Protein AF-A0A1I0R3Q7-F1 (afdb_monomer)

Sequence (128 aa):
MRPLRNIVFKTFLSTLICSIVVSLIWLEAVELTPKARKSDFYGLAHIMIIFCSFIMSLCTLTIFINRLDTVRNNAVLSGLSFFFLPLSVWIAIGLTSFDIQEIRLWAVVFISFLLPLTYYFITYRKRL

pLDDT: mean 73.16, std 5.6, range [57.81, 84.31]

Solvent-accessible surface area (backbone atoms only — not comparable to full-atom values): 7012 Å² total; per-residue (Å²): 112,72,72,57,53,54,50,53,53,48,46,36,51,51,48,52,51,52,45,53,55,50,50,51,56,46,52,56,58,39,75,72,34,81,68,52,80,74,35,72,66,51,60,50,50,50,53,54,41,52,49,26,55,50,49,31,39,48,40,54,48,48,48,60,75,69,58,39,56,72,40,67,73,33,69,64,53,33,49,47,60,50,38,49,63,46,49,51,51,38,52,52,46,49,68,75,68,45,56,80,82,45,40,56,55,50,48,54,51,50,48,68,49,47,50,56,55,49,52,45,52,54,58,47,65,77,72,111

Organism: NCBI:txid29529

Structure (mmCIF, N/CA/C/O backbone):
data_AF-A0A1I0R3Q7-F1
#
_entry.id   AF-A0A1I0R3Q7-F1
#
loop_
_atom_site.group_PDB
_atom_site.id
_atom_site.type_symbol
_atom_site.label_atom_id
_atom_site.label_alt_id
_atom_site.label_comp_id
_atom_site.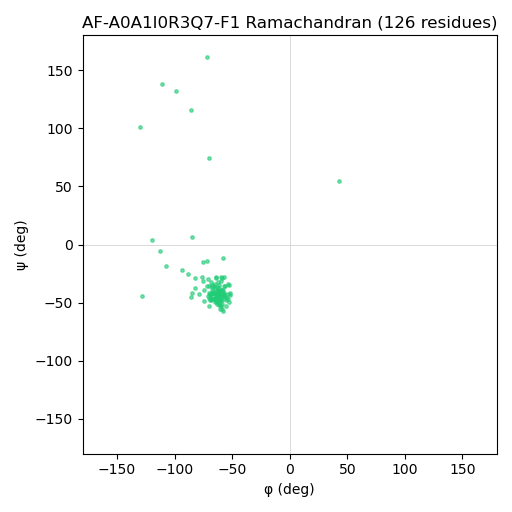label_asym_id
_atom_site.label_entity_id
_atom_site.label_seq_id
_atom_site.pdbx_PDB_ins_code
_atom_site.Cartn_x
_atom_site.Cartn_y
_atom_site.Cartn_z
_atom_site.occupancy
_atom_site.B_iso_or_equiv
_atom_site.auth_seq_id
_atom_site.auth_comp_id
_atom_site.auth_asym_id
_atom_site.auth_atom_id
_atom_site.pdbx_PDB_model_num
ATOM 1 N N . MET A 1 1 ? 19.324 4.794 -15.992 1.00 57.81 1 MET A N 1
ATOM 2 C CA . MET A 1 1 ? 19.101 4.028 -14.734 1.00 57.81 1 MET A CA 1
ATOM 3 C C . MET A 1 1 ? 19.074 4.884 -13.457 1.00 57.81 1 MET A C 1
ATOM 5 O O . MET A 1 1 ? 18.152 4.707 -12.671 1.00 57.81 1 MET A O 1
ATOM 9 N N . ARG A 1 2 ? 20.004 5.834 -13.236 1.00 59.62 2 ARG A N 1
ATOM 10 C CA . ARG A 1 2 ? 19.994 6.740 -12.056 1.00 59.62 2 ARG A CA 1
ATOM 11 C C . ARG A 1 2 ? 18.669 7.498 -11.789 1.00 59.62 2 ARG A C 1
ATOM 13 O O . ARG A 1 2 ? 18.270 7.530 -10.627 1.00 59.62 2 ARG A O 1
ATOM 20 N N . PRO A 1 3 ? 17.947 8.050 -12.791 1.00 66.12 3 PRO A N 1
ATOM 21 C CA . PRO A 1 3 ? 16.709 8.786 -12.514 1.00 66.12 3 PRO A CA 1
ATOM 22 C C . PRO A 1 3 ? 15.581 7.888 -11.996 1.00 66.12 3 PRO A C 1
ATOM 24 O O . PRO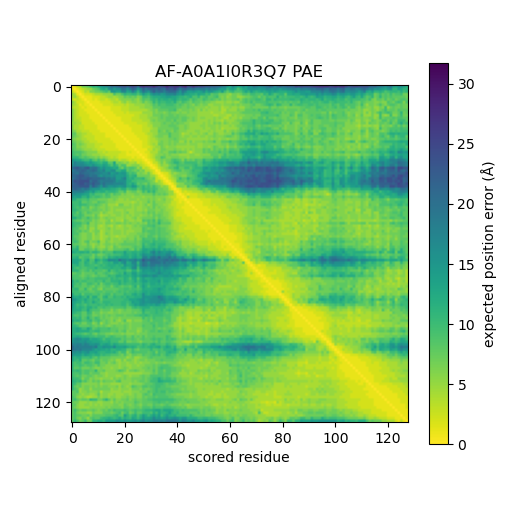 A 1 3 ? 14.831 8.315 -11.129 1.00 66.12 3 PRO A O 1
ATOM 27 N N . LEU A 1 4 ? 15.482 6.637 -12.462 1.00 66.00 4 LEU A N 1
ATOM 28 C CA . LEU A 1 4 ? 14.464 5.702 -11.977 1.00 66.00 4 LEU A CA 1
ATOM 29 C C . LEU A 1 4 ? 14.722 5.282 -10.528 1.00 66.00 4 LEU A C 1
ATOM 31 O O . LEU A 1 4 ? 13.797 5.286 -9.728 1.00 66.00 4 LEU A O 1
ATOM 35 N N . ARG A 1 5 ? 15.982 4.994 -10.176 1.00 69.75 5 ARG A N 1
ATOM 36 C CA . ARG A 1 5 ? 16.369 4.626 -8.806 1.00 69.75 5 ARG A CA 1
ATOM 37 C C . ARG A 1 5 ? 15.981 5.705 -7.794 1.00 69.75 5 ARG A C 1
ATOM 39 O O . ARG A 1 5 ? 15.452 5.389 -6.736 1.00 69.75 5 ARG A O 1
ATOM 46 N N . ASN A 1 6 ? 16.201 6.973 -8.143 1.00 76.56 6 ASN A N 1
ATOM 47 C CA . ASN A 1 6 ? 15.817 8.096 -7.289 1.00 76.56 6 ASN A CA 1
ATOM 48 C C . ASN A 1 6 ? 14.297 8.209 -7.136 1.00 76.56 6 ASN A C 1
ATOM 50 O O . ASN A 1 6 ? 13.830 8.566 -6.062 1.00 76.56 6 ASN A O 1
ATOM 54 N N . ILE A 1 7 ? 13.528 7.905 -8.183 1.00 72.25 7 ILE A N 1
ATOM 55 C CA . ILE A 1 7 ? 12.065 7.900 -8.103 1.00 72.25 7 ILE A CA 1
ATOM 56 C C . ILE A 1 7 ? 11.592 6.74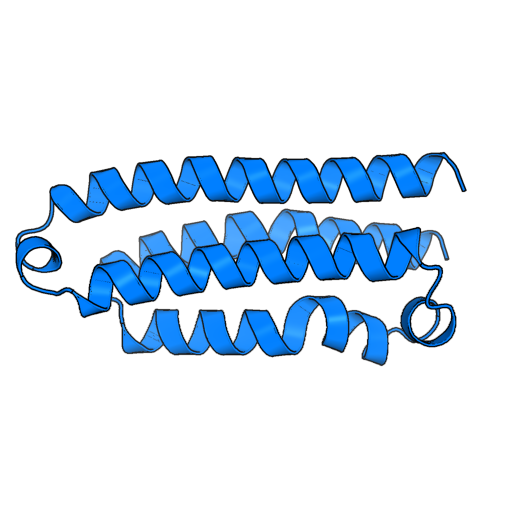5 -7.208 1.00 72.25 7 ILE A C 1
ATOM 58 O O . ILE A 1 7 ? 10.805 6.997 -6.308 1.00 72.25 7 ILE A O 1
ATOM 62 N N . VAL A 1 8 ? 12.123 5.527 -7.380 1.00 70.88 8 VAL A N 1
ATOM 63 C CA . VAL A 1 8 ? 11.777 4.355 -6.546 1.00 70.88 8 VAL A CA 1
ATOM 64 C C . VAL A 1 8 ? 12.013 4.655 -5.068 1.00 70.88 8 VAL A C 1
ATOM 66 O O . VAL A 1 8 ? 11.144 4.423 -4.233 1.00 70.88 8 VAL A O 1
ATOM 69 N N . PHE A 1 9 ? 13.180 5.217 -4.748 1.00 76.25 9 PHE A N 1
ATOM 70 C CA . PHE A 1 9 ? 13.555 5.530 -3.373 1.00 76.25 9 PHE A CA 1
ATOM 71 C C . PHE A 1 9 ? 12.686 6.643 -2.776 1.00 76.25 9 PHE A C 1
ATOM 73 O O . PHE A 1 9 ? 12.269 6.553 -1.626 1.00 76.25 9 PHE A O 1
ATOM 80 N N . LYS A 1 10 ? 12.351 7.668 -3.573 1.00 78.50 10 LYS A N 1
ATOM 81 C CA . LYS A 1 10 ? 11.407 8.718 -3.168 1.00 78.50 10 LYS A CA 1
ATOM 82 C C . LYS A 1 10 ? 10.013 8.154 -2.915 1.00 78.50 10 LYS A C 1
ATOM 84 O O . LYS A 1 10 ? 9.416 8.508 -1.909 1.00 78.50 10 LYS A O 1
ATOM 89 N N . THR A 1 11 ? 9.519 7.267 -3.778 1.00 71.19 11 THR A N 1
ATOM 90 C CA . THR A 1 11 ? 8.217 6.612 -3.600 1.00 71.19 11 THR A CA 1
ATOM 91 C C . THR A 1 11 ? 8.204 5.762 -2.335 1.00 71.19 11 THR A C 1
ATOM 93 O O . THR A 1 11 ? 7.292 5.913 -1.525 1.00 71.19 11 THR A O 1
ATOM 96 N N . PHE A 1 12 ? 9.241 4.952 -2.108 1.00 77.38 12 PHE A N 1
ATOM 97 C CA . PHE A 1 12 ? 9.406 4.178 -0.876 1.00 77.38 12 PHE A CA 1
ATOM 98 C C . PHE A 1 12 ? 9.369 5.076 0.368 1.00 77.38 12 PHE A C 1
ATOM 100 O O . PHE A 1 12 ? 8.546 4.859 1.253 1.00 77.38 12 PHE A O 1
ATOM 107 N N . LEU A 1 13 ? 10.189 6.132 0.405 1.00 78.38 13 LEU A N 1
ATOM 108 C CA . LEU A 1 13 ? 10.228 7.067 1.533 1.00 78.38 13 LEU A CA 1
ATOM 109 C C . LEU A 1 13 ? 8.902 7.803 1.732 1.00 78.38 13 LEU A C 1
ATOM 111 O O . LEU A 1 13 ? 8.449 7.929 2.862 1.00 78.38 13 LEU A O 1
ATOM 115 N N . SER A 1 14 ? 8.263 8.266 0.655 1.00 75.06 14 SER A N 1
ATOM 116 C CA . SER A 1 14 ? 6.966 8.943 0.749 1.00 75.06 14 SER A CA 1
ATOM 117 C C . SER A 1 14 ? 5.891 8.014 1.303 1.00 75.06 14 SER A C 1
ATOM 119 O O . SER A 1 14 ? 5.133 8.419 2.174 1.00 75.06 14 SER A O 1
ATOM 121 N N . THR A 1 15 ? 5.883 6.750 0.873 1.00 73.12 15 THR A N 1
ATOM 122 C CA . THR A 1 15 ? 4.920 5.755 1.353 1.00 73.12 15 THR A CA 1
ATOM 123 C C . THR A 1 15 ? 5.191 5.436 2.821 1.00 73.12 15 THR A C 1
ATOM 125 O O . THR A 1 15 ? 4.262 5.426 3.615 1.00 73.12 15 THR A O 1
ATOM 128 N N . LEU A 1 16 ? 6.458 5.294 3.224 1.00 76.81 16 LEU A N 1
ATOM 129 C CA . LEU A 1 16 ? 6.841 5.093 4.623 1.00 76.81 16 LEU A CA 1
ATOM 130 C C . LEU A 1 16 ? 6.414 6.269 5.522 1.00 76.81 16 LEU A C 1
ATOM 132 O O . LEU A 1 16 ? 5.806 6.055 6.567 1.00 76.81 16 LEU A O 1
ATOM 136 N N . ILE A 1 17 ? 6.705 7.510 5.116 1.00 77.56 17 ILE A N 1
ATOM 137 C CA . ILE A 1 17 ? 6.353 8.714 5.885 1.00 77.56 17 ILE A CA 1
ATOM 138 C C . ILE A 1 17 ? 4.833 8.853 5.980 1.00 77.56 17 ILE A C 1
ATOM 140 O O . ILE A 1 17 ? 4.317 9.062 7.076 1.00 77.56 17 ILE A O 1
ATOM 144 N N . CYS A 1 18 ? 4.109 8.674 4.869 1.00 73.62 18 CYS A N 1
ATOM 145 C CA . CYS A 1 18 ? 2.648 8.641 4.880 1.00 73.62 18 CYS A CA 1
ATOM 146 C C . CYS A 1 18 ? 2.128 7.544 5.814 1.00 73.62 18 CYS A C 1
ATOM 148 O O . CYS A 1 18 ? 1.186 7.806 6.554 1.00 73.62 18 CYS A O 1
ATOM 150 N N . SER A 1 19 ? 2.771 6.366 5.863 1.00 70.62 19 SER A N 1
ATOM 151 C CA . SER A 1 19 ? 2.391 5.325 6.822 1.00 70.62 19 SER A CA 1
ATOM 152 C C . SER A 1 19 ? 2.522 5.782 8.239 1.00 70.62 19 SER A C 1
ATOM 154 O O . SER A 1 19 ? 1.563 5.666 8.989 1.00 70.62 19 SER A O 1
ATOM 156 N N . ILE A 1 20 ? 3.674 6.316 8.601 1.00 73.62 20 ILE A N 1
ATOM 157 C CA . ILE A 1 20 ? 3.937 6.714 9.975 1.00 73.62 20 ILE A CA 1
ATOM 158 C C . ILE A 1 20 ? 2.969 7.823 10.393 1.00 73.62 20 ILE A C 1
ATOM 160 O O . ILE A 1 20 ? 2.278 7.672 11.394 1.00 73.62 20 ILE A O 1
ATOM 164 N N . VAL A 1 21 ? 2.859 8.894 9.603 1.00 77.31 21 VAL A N 1
ATOM 165 C CA . VAL A 1 21 ? 2.000 10.044 9.928 1.00 77.31 21 VAL A CA 1
ATOM 166 C C . VAL A 1 21 ? 0.546 9.617 10.077 1.00 77.31 21 VAL A C 1
ATOM 168 O O . VAL A 1 21 ? -0.101 9.957 11.062 1.00 77.31 21 VAL A O 1
ATOM 171 N N . VAL A 1 22 ? 0.036 8.836 9.129 1.00 70.25 22 VAL A N 1
ATOM 172 C CA . VAL A 1 22 ? -1.360 8.411 9.163 1.00 70.25 22 VAL A CA 1
ATOM 173 C C . VAL A 1 22 ? -1.618 7.413 10.293 1.00 70.25 22 VAL A C 1
ATOM 175 O O . VAL A 1 22 ? -2.659 7.496 10.932 1.00 70.25 22 VAL A O 1
ATOM 178 N N . SER A 1 23 ? -0.662 6.533 10.601 1.00 71.44 23 SER A N 1
ATOM 179 C CA . SER A 1 23 ? -0.766 5.619 11.747 1.00 71.44 23 SER A CA 1
ATOM 180 C C . SER A 1 23 ? -0.834 6.370 13.070 1.00 71.44 23 SER A C 1
ATOM 182 O O . SER A 1 23 ? -1.588 5.979 13.952 1.00 71.44 23 SER A O 1
ATOM 184 N N . LEU A 1 24 ? -0.061 7.452 13.208 1.00 73.94 24 LEU A N 1
ATOM 185 C CA . LEU A 1 24 ? -0.064 8.296 14.402 1.00 73.94 24 LEU A CA 1
ATOM 186 C C . LEU A 1 24 ? -1.395 9.041 14.554 1.00 73.94 24 LEU A C 1
ATOM 188 O O . LEU A 1 24 ? -1.996 8.982 15.621 1.00 73.94 24 LEU A O 1
ATOM 192 N N . ILE A 1 25 ? -1.891 9.659 13.475 1.00 72.81 25 ILE A N 1
ATOM 193 C CA . ILE A 1 25 ? -3.204 10.328 13.462 1.00 72.81 25 ILE A CA 1
ATOM 194 C C . ILE A 1 25 ? -4.319 9.331 13.793 1.00 72.81 25 ILE A C 1
ATOM 196 O O . ILE A 1 25 ? -5.267 9.657 14.504 1.00 72.81 25 ILE A O 1
ATOM 200 N N . TRP A 1 26 ? -4.217 8.105 13.278 1.00 71.12 26 TRP A N 1
ATOM 201 C CA . TRP A 1 26 ? -5.209 7.072 13.530 1.00 71.12 26 TRP A CA 1
ATOM 202 C C . TRP A 1 26 ? -5.147 6.573 14.979 1.00 71.12 26 TRP A C 1
ATOM 204 O O . TRP A 1 26 ? -6.185 6.493 15.625 1.00 71.12 26 TRP A O 1
ATOM 214 N N . LEU A 1 27 ? -3.959 6.320 15.533 1.00 71.06 27 LEU A N 1
ATOM 215 C CA . LEU A 1 27 ? -3.780 5.997 16.956 1.00 71.06 27 LEU A CA 1
ATOM 216 C C . LEU A 1 27 ? -4.422 7.052 17.864 1.00 71.06 27 LEU A C 1
ATOM 218 O O . LEU A 1 27 ? -5.192 6.700 18.756 1.00 71.06 27 LEU A O 1
ATOM 222 N N . GLU A 1 28 ? -4.175 8.330 17.581 1.00 69.94 28 GLU A N 1
ATOM 223 C CA . GLU A 1 28 ? -4.768 9.444 18.321 1.00 69.94 28 GLU A CA 1
ATOM 224 C C . GLU A 1 28 ? -6.301 9.455 18.190 1.00 69.94 28 GLU A C 1
ATOM 226 O O . GLU A 1 28 ? -7.015 9.510 19.190 1.00 69.94 28 GLU A O 1
ATOM 231 N N . ALA A 1 29 ? -6.838 9.301 16.974 1.00 67.06 29 ALA A N 1
ATOM 232 C CA . ALA A 1 29 ? -8.283 9.227 16.739 1.00 67.06 29 ALA A CA 1
ATOM 233 C C . ALA A 1 29 ? -8.954 8.017 17.424 1.00 67.06 29 ALA A C 1
ATOM 235 O O . ALA A 1 29 ? -10.110 8.094 17.841 1.00 67.06 29 ALA A O 1
ATOM 236 N N . VAL A 1 30 ? -8.238 6.900 17.551 1.00 63.31 30 VAL A N 1
ATOM 237 C CA . VAL A 1 30 ? -8.726 5.633 18.114 1.00 63.31 30 VAL A CA 1
ATOM 238 C C . VAL A 1 30 ? -8.755 5.679 19.632 1.00 63.31 30 VAL A C 1
ATOM 240 O O . VAL A 1 30 ? -9.773 5.303 20.212 1.00 63.31 30 VAL A O 1
ATOM 243 N N . GLU A 1 31 ? -7.725 6.221 20.288 1.00 60.62 31 GLU A N 1
ATOM 244 C CA . GLU A 1 31 ? -7.732 6.441 21.745 1.00 60.62 31 GLU A CA 1
ATOM 245 C C . GLU A 1 31 ? -8.905 7.319 22.214 1.00 60.62 31 GLU A C 1
ATOM 247 O O . GLU A 1 31 ? -9.408 7.168 23.340 1.00 60.62 31 GLU A O 1
ATOM 252 N N . LEU A 1 32 ? -9.381 8.200 21.330 1.00 59.72 32 LEU A N 1
ATOM 253 C CA . LEU A 1 32 ? -10.522 9.078 21.567 1.00 59.72 32 LEU A CA 1
ATOM 254 C C . LEU A 1 32 ? -11.880 8.355 21.485 1.00 59.72 32 LEU A C 1
ATOM 256 O O . LEU A 1 32 ? -12.876 8.896 21.969 1.00 59.72 32 LEU A O 1
ATOM 260 N N . THR A 1 33 ? -11.959 7.133 20.938 1.00 66.25 33 THR A N 1
ATOM 261 C CA . THR A 1 33 ? -13.236 6.409 20.788 1.00 66.25 33 THR A CA 1
ATOM 262 C C . THR A 1 33 ? -13.491 5.370 21.900 1.00 66.2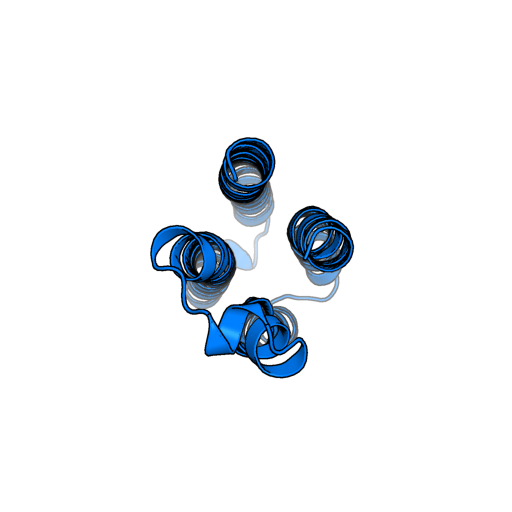5 33 THR A C 1
ATOM 264 O O . THR A 1 33 ? -12.645 4.521 22.192 1.00 66.25 33 THR A O 1
ATOM 267 N N . PRO A 1 34 ? -14.694 5.346 22.517 1.00 62.69 34 PRO A N 1
ATOM 268 C CA . PRO A 1 34 ? -15.022 4.404 23.597 1.00 62.69 34 PRO A CA 1
ATOM 269 C C . PRO A 1 34 ? -15.017 2.921 23.190 1.00 62.69 34 PRO A C 1
ATOM 271 O O . PRO A 1 34 ? -14.795 2.056 24.037 1.00 62.69 34 PRO A O 1
ATOM 274 N N . LYS A 1 35 ? -15.290 2.620 21.911 1.00 63.50 35 LYS A N 1
ATOM 275 C CA . LYS A 1 35 ? -15.317 1.252 21.363 1.00 63.50 35 LYS A CA 1
ATOM 276 C C . LYS A 1 35 ? -13.911 0.670 21.190 1.00 63.50 35 LYS A C 1
ATOM 278 O O . LYS A 1 35 ? -13.700 -0.498 21.506 1.00 63.50 35 LYS A O 1
ATOM 283 N N . ALA A 1 36 ? -12.949 1.485 20.759 1.00 59.34 36 ALA A N 1
ATOM 284 C CA . ALA A 1 36 ? -11.569 1.059 20.561 1.00 59.34 36 ALA A CA 1
ATOM 285 C C . ALA A 1 36 ? -10.866 0.653 21.863 1.00 59.34 36 ALA A C 1
ATOM 287 O O . ALA A 1 36 ? -10.113 -0.316 21.869 1.00 59.34 36 ALA A O 1
ATOM 288 N N . ARG A 1 37 ? -11.187 1.306 22.993 1.00 59.28 37 ARG A N 1
ATOM 289 C CA . ARG A 1 37 ? -10.654 0.944 24.325 1.00 59.28 37 ARG A CA 1
ATOM 290 C C . ARG A 1 37 ? -10.954 -0.492 24.766 1.00 59.28 37 ARG A C 1
ATOM 292 O O . ARG A 1 37 ? -10.421 -0.924 25.782 1.00 59.28 37 ARG A O 1
ATOM 299 N N . LYS A 1 38 ? -11.843 -1.208 24.071 1.00 60.75 38 LYS A N 1
ATOM 300 C CA . LYS A 1 38 ? -12.302 -2.549 24.457 1.00 60.75 38 LYS A CA 1
ATOM 301 C C . LYS A 1 38 ? -12.011 -3.636 23.419 1.00 60.75 38 LYS A C 1
ATOM 303 O O . LYS A 1 38 ? -12.458 -4.760 23.622 1.00 60.75 38 LYS A O 1
ATOM 308 N N . SER A 1 39 ? -11.319 -3.331 22.318 1.00 64.38 39 SER A N 1
ATOM 309 C CA . SER A 1 39 ? -11.162 -4.274 21.203 1.00 64.38 39 SER A CA 1
ATOM 310 C C . SER A 1 39 ? -9.706 -4.424 20.759 1.00 64.38 39 SER A C 1
ATOM 312 O O . SER A 1 39 ? -9.199 -3.621 19.978 1.00 64.38 39 SER A O 1
ATOM 314 N N . ASP A 1 40 ? -9.060 -5.515 21.181 1.00 66.25 40 ASP A N 1
ATOM 315 C CA . ASP A 1 40 ? -7.719 -5.915 20.713 1.00 66.25 40 ASP A CA 1
ATOM 316 C C . ASP A 1 40 ? -7.681 -6.157 19.192 1.00 66.25 40 ASP A C 1
ATOM 318 O O . ASP A 1 40 ? -6.667 -5.939 18.525 1.00 66.25 40 ASP A O 1
ATOM 322 N N . PHE A 1 41 ? -8.820 -6.555 18.614 1.00 69.25 41 PHE A N 1
ATOM 323 C CA . PHE A 1 41 ? -8.976 -6.790 17.179 1.00 69.25 41 PHE A CA 1
ATOM 324 C C . PHE A 1 41 ? -8.779 -5.509 16.356 1.00 69.25 41 PHE A C 1
ATOM 326 O O . PHE A 1 41 ? -8.300 -5.555 15.223 1.00 69.25 41 PHE A O 1
ATOM 333 N N . TYR A 1 42 ? -9.091 -4.356 16.948 1.00 68.81 42 TYR A N 1
ATOM 334 C CA . TYR A 1 42 ? -8.932 -3.055 16.314 1.00 68.81 42 TYR A CA 1
ATOM 335 C C . TYR A 1 42 ? -7.457 -2.678 16.133 1.00 68.81 42 TYR A C 1
ATOM 337 O O . TYR A 1 42 ? -7.024 -2.296 15.043 1.00 68.81 42 TYR A O 1
ATOM 345 N N . GLY A 1 43 ? -6.664 -2.844 17.196 1.00 70.56 43 GLY A N 1
ATOM 346 C CA . GLY A 1 43 ? -5.220 -2.619 17.153 1.00 70.56 43 GLY A CA 1
ATOM 347 C C . GLY A 1 43 ? -4.531 -3.561 16.164 1.00 70.56 43 GLY A C 1
ATOM 348 O O . GLY A 1 43 ? -3.670 -3.132 15.394 1.00 70.56 43 GLY A O 1
ATOM 349 N N . LEU A 1 44 ? -4.966 -4.824 16.114 1.00 73.69 44 LEU A N 1
ATOM 350 C CA . LEU A 1 44 ? -4.450 -5.803 15.159 1.00 73.69 44 LEU A CA 1
ATOM 351 C C . LEU A 1 44 ? -4.761 -5.415 13.705 1.00 73.69 44 LEU A C 1
ATOM 353 O O . LEU A 1 44 ? -3.860 -5.436 12.866 1.00 73.69 44 LEU A O 1
ATOM 357 N N . ALA A 1 45 ? -6.002 -5.016 13.408 1.00 72.00 45 ALA A N 1
ATOM 358 C CA . ALA A 1 45 ? -6.403 -4.569 12.074 1.00 72.00 45 ALA A CA 1
ATOM 359 C C . ALA A 1 45 ? -5.551 -3.384 11.590 1.00 72.00 45 ALA A C 1
ATOM 361 O O . ALA A 1 45 ? -5.092 -3.366 10.446 1.00 72.00 45 ALA A O 1
ATOM 362 N N . HIS A 1 46 ? -5.265 -2.435 12.484 1.00 73.81 46 HIS A N 1
ATOM 363 C CA . HIS A 1 46 ? -4.388 -1.304 12.201 1.00 73.81 46 HIS A CA 1
ATOM 364 C C . HIS A 1 46 ? -2.945 -1.738 11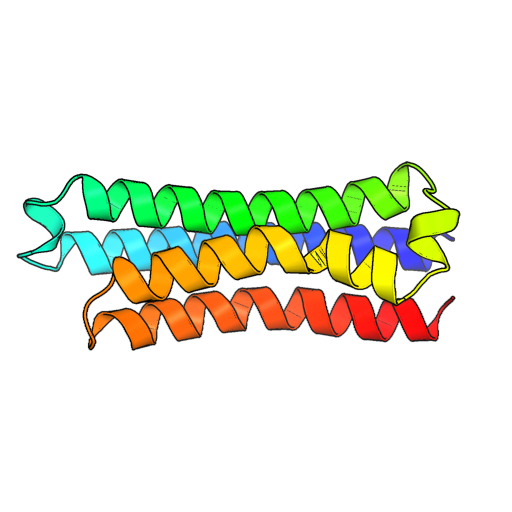.889 1.00 73.81 46 HIS A C 1
ATOM 366 O O . HIS A 1 46 ? -2.392 -1.349 10.858 1.00 73.81 46 HIS A O 1
ATOM 372 N N . ILE A 1 47 ? -2.348 -2.602 12.720 1.00 75.06 47 ILE A N 1
ATOM 373 C CA . ILE A 1 47 ? -0.995 -3.136 12.485 1.00 75.06 47 ILE A CA 1
ATOM 374 C C . ILE A 1 47 ? -0.923 -3.855 11.133 1.00 75.06 47 ILE A C 1
ATOM 376 O O . ILE A 1 47 ? 0.017 -3.639 10.366 1.00 75.06 47 ILE A O 1
ATOM 380 N N . MET A 1 48 ? -1.927 -4.673 10.807 1.00 75.12 48 MET A N 1
ATOM 381 C CA . MET A 1 48 ? -1.977 -5.401 9.537 1.00 75.12 48 MET A CA 1
ATOM 382 C C . MET A 1 48 ? -2.049 -4.462 8.329 1.00 75.12 48 MET A C 1
ATOM 384 O O . MET A 1 48 ? -1.414 -4.726 7.308 1.00 75.12 48 MET A O 1
ATOM 388 N N . ILE A 1 49 ? -2.766 -3.347 8.443 1.00 73.94 49 ILE A N 1
ATOM 389 C CA . ILE A 1 49 ? -2.873 -2.331 7.391 1.00 73.94 49 ILE A CA 1
ATOM 390 C C . ILE A 1 49 ? -1.531 -1.641 7.130 1.00 73.94 49 ILE A C 1
ATOM 392 O O . ILE A 1 49 ? -1.092 -1.542 5.981 1.00 73.94 49 ILE A O 1
ATOM 396 N N . ILE A 1 50 ? -0.838 -1.225 8.190 1.00 75.06 50 ILE A N 1
ATOM 397 C CA . ILE A 1 50 ? 0.502 -0.633 8.080 1.00 75.06 50 ILE A CA 1
ATOM 398 C C . ILE A 1 50 ? 1.472 -1.639 7.465 1.00 75.06 50 ILE A C 1
ATOM 400 O O . ILE A 1 50 ? 2.251 -1.302 6.572 1.00 75.06 50 ILE A O 1
ATOM 404 N N . PHE A 1 51 ? 1.396 -2.892 7.908 1.00 77.50 51 PHE A N 1
ATOM 405 C CA . PHE A 1 51 ? 2.226 -3.968 7.391 1.00 77.50 51 PHE A CA 1
ATOM 406 C C . PHE A 1 51 ? 1.983 -4.210 5.893 1.00 77.50 51 PHE A C 1
ATOM 408 O O . PHE A 1 51 ? 2.943 -4.355 5.137 1.00 77.50 51 PHE A O 1
ATOM 415 N N . CYS A 1 52 ? 0.731 -4.147 5.424 1.00 75.25 52 CYS A N 1
ATOM 416 C CA . CYS A 1 52 ? 0.403 -4.233 3.997 1.00 75.25 52 CYS A CA 1
ATOM 417 C C . CYS A 1 52 ? 1.023 -3.082 3.190 1.00 75.25 52 CYS A C 1
ATOM 419 O O . CYS A 1 52 ? 1.610 -3.320 2.132 1.00 75.25 52 CYS A O 1
ATOM 421 N N . SER A 1 53 ? 0.960 -1.847 3.698 1.00 72.44 53 SER A N 1
ATOM 422 C CA . SER A 1 53 ? 1.631 -0.689 3.085 1.00 72.44 53 SER A CA 1
ATOM 423 C C . SER A 1 53 ? 3.144 -0.879 2.977 1.00 72.44 53 SER A C 1
ATOM 425 O O . SER A 1 53 ? 3.763 -0.617 1.937 1.00 72.44 53 SER A O 1
ATOM 427 N N . PHE A 1 54 ? 3.748 -1.375 4.056 1.00 76.25 54 PHE A N 1
ATOM 428 C CA . PHE A 1 54 ? 5.176 -1.630 4.115 1.00 76.25 54 PHE A CA 1
ATOM 429 C C . PHE A 1 54 ? 5.597 -2.725 3.130 1.00 76.25 54 PHE A C 1
ATOM 431 O O . PHE A 1 54 ? 6.567 -2.542 2.394 1.00 76.25 54 PHE A O 1
ATOM 438 N N . ILE A 1 55 ? 4.827 -3.814 3.030 1.00 78.75 55 ILE A N 1
ATOM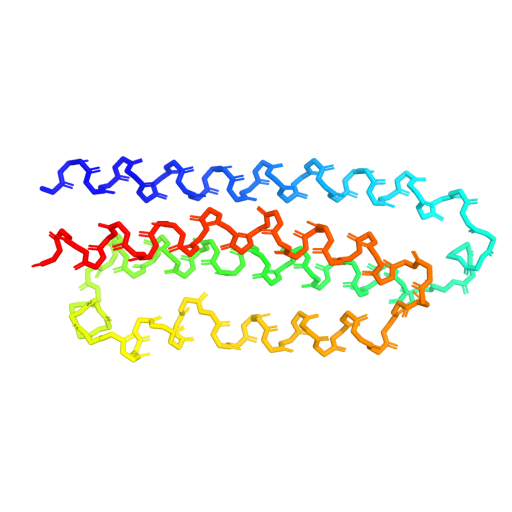 439 C CA . ILE A 1 55 ? 5.054 -4.873 2.040 1.00 78.75 55 ILE A CA 1
ATOM 440 C C . ILE A 1 55 ? 4.971 -4.315 0.617 1.00 78.75 55 ILE A C 1
ATOM 442 O O . ILE A 1 55 ? 5.887 -4.558 -0.162 1.00 78.75 55 ILE A O 1
ATOM 446 N N . MET A 1 56 ? 3.948 -3.523 0.267 1.00 74.00 56 MET A N 1
ATOM 447 C CA . MET A 1 56 ? 3.858 -2.920 -1.078 1.00 74.00 56 MET A CA 1
ATOM 448 C C . MET A 1 56 ? 5.070 -2.038 -1.397 1.00 74.00 56 MET A C 1
ATOM 450 O O . MET A 1 56 ? 5.613 -2.069 -2.508 1.00 74.00 56 MET A O 1
ATOM 454 N N . SER A 1 57 ? 5.544 -1.288 -0.402 1.00 72.06 57 SER A N 1
ATOM 455 C CA . SER A 1 57 ? 6.737 -0.446 -0.517 1.00 72.06 57 SER A CA 1
ATOM 456 C C . SER A 1 57 ? 8.013 -1.278 -0.709 1.00 72.06 57 SER A C 1
ATOM 458 O O . SER A 1 57 ? 8.851 -0.946 -1.550 1.00 72.06 57 SER A O 1
ATOM 460 N N . LEU A 1 58 ? 8.157 -2.392 0.012 1.00 77.44 58 LEU A N 1
ATOM 461 C CA . LEU A 1 58 ? 9.281 -3.318 -0.144 1.00 77.44 58 LEU A CA 1
ATOM 462 C C . LEU A 1 58 ? 9.241 -4.068 -1.475 1.00 77.44 58 LEU A C 1
ATOM 464 O O . LEU A 1 58 ? 10.271 -4.180 -2.131 1.00 77.44 58 LEU A O 1
ATOM 468 N N . CYS A 1 59 ? 8.078 -4.543 -1.918 1.00 74.31 59 CYS A N 1
ATOM 469 C CA . CYS A 1 59 ? 7.917 -5.173 -3.228 1.00 74.31 59 CYS A CA 1
ATOM 470 C C . CYS A 1 59 ? 8.340 -4.211 -4.347 1.00 74.31 59 CYS A C 1
ATOM 472 O O . CYS A 1 59 ? 9.104 -4.596 -5.235 1.00 74.31 59 CYS A O 1
ATOM 474 N N . THR A 1 60 ? 7.948 -2.936 -4.242 1.00 71.44 60 THR A N 1
ATOM 475 C CA . THR A 1 60 ? 8.383 -1.858 -5.146 1.00 71.44 60 THR A CA 1
ATOM 476 C C . THR A 1 60 ? 9.905 -1.734 -5.207 1.00 71.44 60 THR A C 1
ATOM 478 O O . THR A 1 60 ? 10.488 -1.624 -6.290 1.00 71.44 60 THR A O 1
ATOM 481 N N . LEU A 1 61 ? 10.558 -1.773 -4.044 1.00 73.12 61 LEU A N 1
ATOM 482 C CA . LEU A 1 61 ? 12.006 -1.672 -3.928 1.00 73.12 61 LEU A CA 1
ATOM 483 C C . LEU A 1 61 ? 12.710 -2.915 -4.500 1.00 73.12 61 LEU A C 1
ATOM 485 O O . LEU A 1 61 ? 13.632 -2.784 -5.305 1.00 73.12 61 LEU A O 1
ATOM 489 N N . THR A 1 62 ? 12.246 -4.110 -4.137 1.00 74.06 62 THR A N 1
ATOM 490 C CA . THR A 1 62 ? 12.824 -5.409 -4.510 1.00 74.06 62 THR A CA 1
ATOM 491 C C . THR A 1 62 ? 12.768 -5.659 -6.011 1.00 74.06 62 THR A C 1
ATOM 493 O O . THR A 1 62 ? 13.785 -6.022 -6.601 1.00 74.06 62 THR A O 1
ATOM 496 N N . ILE A 1 63 ? 11.624 -5.413 -6.660 1.00 70.75 63 ILE A N 1
ATOM 497 C CA . ILE A 1 63 ? 11.479 -5.574 -8.119 1.00 70.75 63 ILE A CA 1
ATOM 498 C C . ILE A 1 63 ? 12.518 -4.725 -8.860 1.00 70.75 63 ILE A C 1
ATOM 500 O O . ILE A 1 63 ? 13.062 -5.143 -9.886 1.00 70.75 63 ILE A O 1
ATOM 504 N N . PHE A 1 64 ? 12.823 -3.541 -8.323 1.00 66.88 6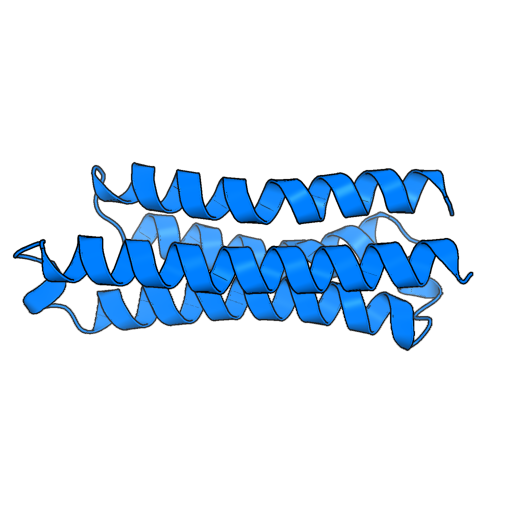4 PHE A N 1
ATOM 505 C CA . PHE A 1 64 ? 13.727 -2.601 -8.962 1.00 66.88 64 PHE A CA 1
ATOM 506 C C . PHE A 1 64 ? 15.207 -2.851 -8.644 1.00 66.88 64 PHE A C 1
ATOM 508 O O . PHE A 1 64 ? 16.035 -2.829 -9.558 1.00 66.88 64 PHE A O 1
ATOM 515 N N . ILE A 1 65 ? 15.554 -3.095 -7.377 1.00 69.69 65 ILE A N 1
ATOM 516 C CA . ILE A 1 65 ? 16.942 -3.341 -6.959 1.00 69.69 65 ILE A CA 1
ATOM 517 C C . ILE A 1 65 ? 17.443 -4.674 -7.517 1.00 69.69 65 ILE A C 1
ATOM 519 O O . ILE A 1 65 ? 18.535 -4.717 -8.081 1.00 69.69 65 ILE A O 1
ATOM 523 N N . ASN A 1 66 ? 16.628 -5.728 -7.447 1.00 69.81 66 ASN A N 1
ATOM 524 C CA . ASN A 1 66 ? 17.041 -7.071 -7.858 1.00 69.81 66 ASN A CA 1
ATOM 525 C C . ASN A 1 66 ? 16.870 -7.334 -9.359 1.00 69.81 66 ASN A C 1
ATOM 527 O O . ASN A 1 66 ? 17.078 -8.461 -9.792 1.00 69.81 66 ASN A O 1
ATOM 531 N N . ARG A 1 67 ? 16.499 -6.312 -10.154 1.00 65.75 67 ARG A N 1
ATOM 532 C CA . ARG A 1 67 ? 16.272 -6.414 -11.608 1.00 65.75 67 ARG A CA 1
ATOM 533 C C . ARG A 1 67 ? 15.490 -7.676 -11.984 1.00 65.75 67 ARG A C 1
ATOM 535 O O . ARG A 1 67 ? 15.935 -8.463 -12.813 1.00 65.75 67 ARG A O 1
ATOM 542 N N . LEU A 1 68 ? 14.320 -7.871 -11.378 1.00 73.94 68 LEU A N 1
ATOM 543 C CA . LEU A 1 68 ? 13.429 -8.974 -11.748 1.00 73.94 68 LEU A CA 1
ATOM 544 C C . LEU A 1 68 ? 12.834 -8.700 -13.137 1.00 73.94 68 LEU A C 1
ATOM 546 O O . LEU A 1 68 ? 11.679 -8.303 -13.244 1.00 73.94 68 LEU A O 1
ATOM 550 N N . ASP A 1 69 ? 13.629 -8.855 -14.197 1.00 72.19 69 ASP A N 1
ATOM 551 C CA . ASP A 1 69 ? 13.331 -8.372 -15.551 1.00 72.19 69 ASP A CA 1
ATOM 552 C C . ASP A 1 69 ? 12.004 -8.931 -16.094 1.00 72.19 69 ASP A C 1
ATOM 554 O O . ASP A 1 69 ? 11.234 -8.202 -16.721 1.00 72.19 69 ASP A O 1
ATOM 558 N N . THR A 1 70 ? 11.667 -10.179 -15.765 1.00 76.06 70 THR A N 1
ATOM 559 C CA . THR A 1 70 ? 10.382 -10.805 -16.116 1.00 76.06 70 THR A CA 1
ATOM 560 C C . THR A 1 70 ? 9.188 -10.084 -15.483 1.00 76.06 70 THR A C 1
ATOM 562 O O . THR A 1 70 ? 8.210 -9.778 -16.165 1.00 76.06 70 THR A O 1
ATOM 565 N N . VAL A 1 71 ? 9.272 -9.760 -14.188 1.00 72.62 71 VAL A N 1
ATOM 566 C CA . VAL A 1 71 ? 8.222 -9.023 -13.458 1.00 72.62 71 VAL A CA 1
ATOM 567 C C . VAL A 1 71 ? 8.199 -7.561 -13.901 1.00 72.62 71 VAL A C 1
ATOM 569 O O . VAL A 1 71 ? 7.140 -6.958 -14.032 1.00 72.62 71 VAL A O 1
ATOM 572 N N . ARG A 1 72 ? 9.379 -7.006 -14.180 1.00 70.50 72 ARG A N 1
ATOM 573 C CA . ARG A 1 72 ? 9.602 -5.629 -14.608 1.00 70.50 72 ARG A CA 1
ATOM 574 C C . ARG A 1 72 ? 8.914 -5.315 -15.934 1.00 70.50 72 ARG A C 1
ATOM 576 O O . ARG A 1 72 ? 8.219 -4.307 -16.063 1.00 70.50 72 ARG A O 1
ATOM 583 N N . ASN A 1 73 ? 9.123 -6.180 -16.921 1.00 76.38 73 ASN A N 1
ATOM 584 C CA . ASN A 1 73 ? 8.680 -5.941 -18.289 1.00 76.38 73 ASN A CA 1
ATOM 585 C C . ASN A 1 73 ? 7.195 -6.305 -18.467 1.00 76.38 73 ASN A C 1
ATOM 587 O O . ASN A 1 73 ? 6.486 -5.652 -19.237 1.00 76.38 73 ASN A O 1
ATOM 591 N N . ASN A 1 74 ? 6.678 -7.262 -17.690 1.00 82.06 74 ASN A N 1
ATOM 592 C CA . ASN A 1 74 ? 5.277 -7.666 -17.740 1.00 82.06 74 ASN A CA 1
ATOM 593 C C . ASN A 1 74 ? 4.388 -6.778 -16.840 1.00 82.06 74 ASN A C 1
ATOM 595 O O . ASN A 1 74 ? 4.508 -6.764 -15.614 1.00 82.06 74 ASN A O 1
ATOM 599 N N . ALA A 1 75 ? 3.460 -6.038 -17.454 1.00 76.62 75 ALA A N 1
ATOM 600 C CA . ALA A 1 75 ? 2.549 -5.127 -16.752 1.00 76.62 75 ALA A CA 1
ATOM 601 C C . ALA A 1 75 ? 1.631 -5.839 -15.741 1.00 76.62 75 ALA A C 1
ATOM 603 O O . ALA A 1 75 ? 1.329 -5.286 -14.687 1.00 76.62 75 ALA A O 1
ATOM 604 N N . VAL A 1 76 ? 1.213 -7.069 -16.048 1.00 79.44 76 VAL A N 1
ATOM 605 C CA . VAL A 1 76 ? 0.324 -7.861 -15.191 1.00 79.44 76 VAL A CA 1
ATOM 606 C C . VAL A 1 76 ? 1.095 -8.385 -13.987 1.00 79.44 76 VAL A C 1
ATOM 608 O O . VAL A 1 76 ? 0.661 -8.192 -12.859 1.00 79.44 76 VAL A O 1
ATOM 611 N N . LEU A 1 77 ? 2.274 -8.978 -14.201 1.00 76.69 77 LEU A N 1
ATOM 612 C CA . LEU A 1 77 ? 3.098 -9.493 -13.101 1.00 76.69 77 LEU A CA 1
ATOM 613 C C . LEU A 1 77 ? 3.579 -8.378 -12.179 1.00 76.69 77 LEU A C 1
ATOM 615 O O . LEU A 1 77 ? 3.562 -8.553 -10.962 1.00 76.69 77 LEU A O 1
ATOM 619 N N . SER A 1 78 ? 3.964 -7.226 -12.734 1.00 73.00 78 SER A N 1
ATOM 620 C CA . SER A 1 78 ? 4.247 -6.045 -11.921 1.00 73.00 78 SER A CA 1
ATOM 621 C C . SER A 1 78 ? 2.995 -5.628 -11.149 1.00 73.00 78 SER A C 1
ATOM 623 O O . SER A 1 78 ? 3.044 -5.634 -9.927 1.00 73.00 78 SER A O 1
ATOM 625 N N . GLY A 1 79 ? 1.855 -5.373 -11.793 1.00 72.44 79 GLY A N 1
ATOM 626 C CA . GLY A 1 79 ? 0.619 -4.995 -11.092 1.00 72.44 79 GLY A CA 1
ATOM 627 C C . GLY A 1 79 ? 0.223 -5.959 -9.961 1.00 72.44 79 GLY A C 1
ATOM 628 O O . GLY A 1 79 ? -0.087 -5.522 -8.852 1.00 72.44 79 GLY A O 1
ATOM 629 N N . LEU A 1 80 ? 0.324 -7.268 -10.198 1.00 75.75 80 LEU A N 1
ATOM 630 C CA . LEU A 1 80 ? 0.050 -8.298 -9.195 1.00 75.75 80 LEU A CA 1
ATOM 631 C C . LEU A 1 80 ? 1.027 -8.246 -8.016 1.00 75.75 80 LEU A C 1
ATOM 633 O O . LEU A 1 80 ? 0.607 -8.347 -6.865 1.00 75.75 80 LEU A O 1
ATOM 637 N N . SER A 1 81 ? 2.311 -8.040 -8.303 1.00 68.88 81 SER A N 1
ATOM 638 C CA . SER A 1 81 ? 3.380 -7.984 -7.299 1.00 68.88 81 SER A CA 1
ATOM 639 C C . SER A 1 81 ? 3.398 -6.663 -6.522 1.00 68.88 81 SER A C 1
ATOM 641 O O . SER A 1 81 ? 3.847 -6.628 -5.381 1.00 68.88 81 SER A O 1
ATOM 643 N N . PHE A 1 82 ? 2.930 -5.574 -7.139 1.00 66.88 82 PHE A N 1
ATOM 644 C CA . PHE A 1 82 ? 2.847 -4.246 -6.533 1.00 66.88 82 PHE A CA 1
ATOM 645 C C . PHE A 1 82 ? 1.599 -4.079 -5.663 1.00 66.88 82 PHE A C 1
ATOM 647 O O . PHE A 1 82 ? 1.676 -3.412 -4.635 1.00 66.88 82 PHE A O 1
ATOM 654 N N . PHE A 1 83 ? 0.464 -4.652 -6.075 1.00 70.06 83 PHE A N 1
ATOM 655 C CA . PHE A 1 83 ? -0.831 -4.280 -5.509 1.00 70.06 83 PHE A CA 1
ATOM 656 C C . PHE A 1 83 ? -1.657 -5.472 -5.033 1.00 70.06 83 PHE A C 1
ATOM 658 O O . PHE A 1 83 ? -2.213 -5.416 -3.950 1.00 70.06 83 PHE A O 1
ATOM 665 N N . PHE A 1 84 ? -1.761 -6.565 -5.783 1.00 75.94 84 PHE A N 1
ATOM 666 C CA . PHE A 1 84 ? -2.918 -7.457 -5.629 1.00 75.94 84 PHE A CA 1
ATOM 667 C C . PHE A 1 84 ? -3.062 -8.100 -4.239 1.00 75.94 84 PHE A C 1
ATOM 669 O O . PHE A 1 84 ? -4.118 -7.985 -3.613 1.00 75.94 84 PHE A O 1
ATOM 676 N N . LEU A 1 85 ? -2.005 -8.732 -3.720 1.00 71.50 85 LEU A N 1
ATOM 677 C CA . LEU A 1 85 ? -2.090 -9.415 -2.425 1.00 71.50 85 LEU A CA 1
ATOM 678 C C . LEU A 1 85 ? -2.218 -8.427 -1.249 1.00 71.50 85 LEU A C 1
ATOM 680 O O . LEU A 1 85 ? -3.183 -8.538 -0.498 1.00 71.50 85 LEU A O 1
ATOM 684 N N . PRO A 1 86 ? -1.338 -7.421 -1.087 1.00 74.94 86 PRO A N 1
ATOM 685 C CA . PRO A 1 86 ? -1.440 -6.530 0.066 1.00 74.94 86 PRO A CA 1
ATOM 686 C C . PRO A 1 86 ? -2.682 -5.636 0.004 1.00 74.94 86 PRO A C 1
ATOM 688 O O . PRO A 1 86 ? -3.263 -5.328 1.039 1.00 74.94 86 PRO A O 1
ATOM 691 N N . LEU A 1 87 ? -3.125 -5.248 -1.197 1.00 80.50 87 LEU A N 1
ATOM 692 C CA . LEU A 1 87 ? -4.320 -4.429 -1.375 1.00 80.50 87 LEU A CA 1
ATOM 693 C C . LEU A 1 87 ? -5.596 -5.207 -1.051 1.00 80.50 87 LEU A C 1
ATOM 695 O O . LEU A 1 87 ? -6.482 -4.666 -0.401 1.00 80.50 87 LEU A O 1
ATOM 699 N N . SER A 1 88 ? -5.691 -6.472 -1.473 1.00 81.94 88 SER A N 1
ATOM 700 C CA . SER A 1 88 ? -6.855 -7.311 -1.160 1.00 81.94 88 SER A CA 1
ATOM 701 C C . SER A 1 88 ? -6.983 -7.570 0.341 1.00 81.94 88 SER A C 1
ATOM 703 O O . SER A 1 88 ? -8.075 -7.425 0.886 1.00 81.94 88 SER A O 1
ATOM 705 N N . VAL A 1 89 ? -5.868 -7.853 1.025 1.00 80.19 89 VAL A N 1
ATOM 706 C CA . VAL A 1 89 ? -5.834 -8.008 2.488 1.00 80.19 89 VAL A CA 1
ATOM 707 C C . VAL A 1 89 ? -6.221 -6.703 3.181 1.00 80.19 89 VAL A C 1
ATOM 709 O O . VAL A 1 89 ? -7.053 -6.710 4.085 1.00 80.19 89 VAL A O 1
ATOM 712 N N . TRP A 1 90 ? -5.685 -5.571 2.725 1.00 80.00 90 TRP A N 1
ATOM 713 C CA . TRP A 1 90 ? -6.022 -4.257 3.270 1.00 80.00 90 TRP A CA 1
ATOM 714 C C . TRP A 1 90 ? -7.513 -3.936 3.112 1.00 80.00 90 TRP A C 1
ATOM 716 O O . TRP A 1 90 ? -8.155 -3.526 4.077 1.00 80.00 90 TRP A O 1
ATOM 726 N N . ILE A 1 91 ? -8.084 -4.151 1.925 1.00 83.69 91 ILE A N 1
ATOM 727 C CA . ILE A 1 91 ? -9.510 -3.918 1.664 1.00 83.69 91 ILE A CA 1
ATOM 728 C C . ILE A 1 91 ? -10.377 -4.837 2.522 1.00 83.69 91 ILE A C 1
ATOM 730 O O . ILE A 1 91 ? -11.313 -4.356 3.154 1.00 83.69 91 ILE A O 1
ATOM 734 N N . ALA A 1 92 ? -10.051 -6.130 2.590 1.00 84.31 92 ALA A N 1
ATOM 735 C CA . ALA A 1 92 ? -10.803 -7.086 3.393 1.00 84.31 92 ALA A CA 1
ATOM 736 C C . ALA A 1 92 ? -10.826 -6.673 4.871 1.00 84.31 92 ALA A C 1
ATOM 738 O O . ALA A 1 92 ? -11.903 -6.517 5.435 1.00 84.31 92 ALA A O 1
ATOM 739 N N . ILE A 1 93 ? -9.658 -6.397 5.459 1.00 79.94 93 ILE A N 1
ATOM 740 C CA . ILE A 1 93 ? -9.539 -5.975 6.862 1.00 79.94 93 ILE A CA 1
ATOM 741 C C . ILE A 1 93 ? -10.249 -4.642 7.093 1.00 79.94 93 ILE A C 1
ATOM 743 O O . ILE A 1 93 ? -10.958 -4.486 8.081 1.00 79.94 93 ILE A O 1
ATOM 747 N N . GLY A 1 94 ? -10.095 -3.684 6.179 1.00 76.31 94 GLY A N 1
ATOM 748 C CA . GLY A 1 94 ? -10.739 -2.381 6.293 1.00 76.31 94 GLY A CA 1
ATOM 749 C C . GLY A 1 94 ? -12.263 -2.469 6.340 1.00 76.31 94 GLY A C 1
ATOM 750 O O . GLY A 1 94 ? -12.895 -1.813 7.162 1.00 76.31 94 GLY A O 1
ATOM 751 N N . LEU A 1 95 ? -12.845 -3.314 5.488 1.00 80.56 95 LEU A N 1
ATOM 752 C CA . LEU A 1 95 ? -14.292 -3.503 5.404 1.00 80.56 95 LEU A CA 1
ATOM 753 C C . LEU A 1 95 ? -14.860 -4.338 6.556 1.00 80.56 95 LEU A C 1
ATOM 755 O O . LEU A 1 95 ? -16.009 -4.129 6.933 1.00 80.56 95 LEU A O 1
ATOM 759 N N . THR A 1 96 ? -14.096 -5.292 7.096 1.00 79.81 96 THR A N 1
ATOM 760 C CA . THR A 1 96 ? -14.580 -6.176 8.170 1.00 79.81 96 THR A CA 1
ATOM 761 C C . THR A 1 96 ? -14.353 -5.618 9.568 1.00 79.81 96 THR A C 1
ATOM 763 O O . THR A 1 96 ? -15.050 -6.025 10.493 1.00 79.81 96 THR A O 1
ATOM 766 N N . SER A 1 97 ? -13.362 -4.741 9.740 1.00 72.12 97 SER A N 1
ATOM 767 C CA . SER A 1 97 ? -12.872 -4.353 11.068 1.00 72.12 97 SER A CA 1
ATOM 768 C C . SER A 1 97 ? -13.258 -2.938 11.497 1.00 72.12 97 SER A C 1
ATOM 770 O O . SER A 1 97 ? -13.195 -2.659 12.693 1.00 72.12 97 SER A O 1
ATOM 772 N N . PHE A 1 98 ? -13.654 -2.053 10.572 1.00 72.00 98 PHE A N 1
ATOM 773 C CA . PHE A 1 98 ? -13.976 -0.656 10.891 1.00 72.00 98 PHE A CA 1
ATOM 774 C C . PHE A 1 98 ? -15.462 -0.333 10.753 1.00 72.00 98 PHE A C 1
ATOM 776 O O . PHE A 1 98 ? -16.121 -0.720 9.789 1.00 72.00 98 PHE A O 1
ATOM 783 N N . ASP A 1 99 ? -15.972 0.439 11.713 1.00 71.38 99 ASP A N 1
ATOM 784 C CA . ASP A 1 99 ? -17.343 0.948 11.696 1.00 71.38 99 ASP A CA 1
ATOM 785 C C . ASP A 1 99 ? -17.512 2.051 10.628 1.00 71.38 99 ASP A C 1
ATOM 787 O O . ASP A 1 99 ? -16.554 2.694 10.195 1.00 71.38 99 ASP A O 1
ATOM 791 N N . ILE A 1 100 ? -18.753 2.344 10.226 1.00 69.06 100 ILE A N 1
ATOM 792 C CA . ILE A 1 100 ? -19.078 3.300 9.139 1.00 69.06 100 ILE A CA 1
ATOM 793 C C . ILE A 1 100 ? -18.425 4.686 9.308 1.00 69.06 100 ILE A C 1
ATOM 795 O O . ILE A 1 100 ? -18.046 5.321 8.321 1.00 69.06 100 ILE A O 1
ATOM 799 N N . GLN A 1 101 ? -18.287 5.174 10.544 1.00 62.84 101 GLN A N 1
ATOM 800 C CA . GLN A 1 101 ? -17.653 6.471 10.825 1.00 62.84 101 GLN A CA 1
ATOM 801 C C . GLN A 1 101 ? -16.132 6.441 10.595 1.00 62.84 101 GLN A C 1
ATOM 803 O O . GLN A 1 101 ? -15.547 7.441 10.184 1.00 62.84 101 G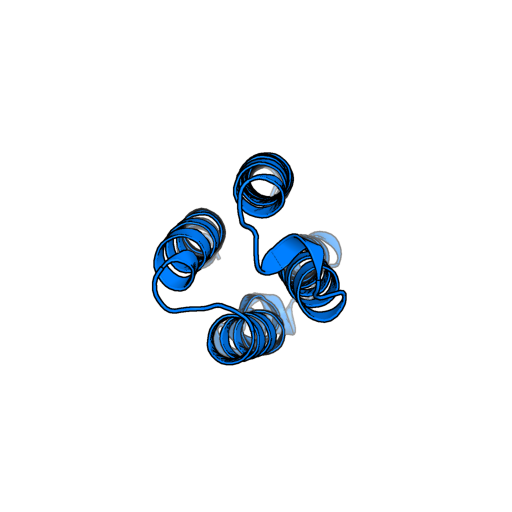LN A O 1
ATOM 808 N N . GLU A 1 102 ? -15.510 5.282 10.779 1.00 69.12 102 GLU A N 1
ATOM 809 C CA . GLU A 1 102 ? -14.067 5.056 10.689 1.00 69.12 102 GLU A CA 1
ATOM 810 C C . GLU A 1 102 ? -13.648 4.586 9.292 1.00 69.12 102 GLU A C 1
ATOM 812 O O . GLU A 1 102 ? -12.520 4.840 8.876 1.00 69.12 102 GLU A O 1
ATOM 817 N N . ILE A 1 103 ? -14.578 4.021 8.509 1.00 73.56 103 ILE A N 1
ATOM 818 C CA . ILE A 1 103 ? -14.395 3.741 7.076 1.00 73.56 103 ILE A CA 1
ATOM 819 C C . ILE A 1 103 ? -13.969 5.002 6.316 1.00 73.56 103 ILE A C 1
ATOM 821 O O . ILE A 1 103 ? -13.180 4.914 5.379 1.00 73.56 103 ILE A O 1
ATOM 825 N N . ARG A 1 104 ? -14.441 6.191 6.717 1.00 74.88 104 ARG A N 1
ATOM 826 C CA . ARG A 1 104 ? -13.999 7.457 6.107 1.00 74.88 104 ARG A CA 1
ATOM 827 C C . ARG A 1 104 ? -12.520 7.721 6.364 1.00 74.88 104 ARG A C 1
ATOM 829 O O . ARG A 1 104 ? -11.802 8.067 5.430 1.00 74.88 104 ARG A O 1
ATOM 836 N N . LEU A 1 105 ? -12.071 7.539 7.606 1.00 73.12 105 LEU A N 1
ATOM 837 C CA . LEU A 1 105 ? -10.667 7.705 7.974 1.00 73.12 105 LEU A CA 1
ATOM 838 C C . LEU A 1 105 ? -9.815 6.656 7.250 1.00 73.12 105 LEU A C 1
ATOM 840 O O . LEU A 1 105 ? -8.866 7.020 6.562 1.00 73.12 105 LEU A O 1
ATOM 844 N N . TRP A 1 106 ? -10.227 5.386 7.295 1.00 76.88 106 TRP A N 1
ATOM 845 C CA . TRP A 1 106 ? -9.607 4.283 6.559 1.00 76.88 106 TRP A CA 1
ATOM 846 C C . TRP A 1 106 ? -9.504 4.562 5.055 1.00 76.88 106 TRP A C 1
ATOM 848 O O . TRP A 1 106 ? -8.460 4.313 4.460 1.00 76.88 106 TRP A O 1
ATOM 858 N N . ALA A 1 107 ? -10.543 5.117 4.431 1.00 79.94 107 ALA A N 1
ATOM 859 C CA . ALA A 1 107 ? -10.524 5.460 3.014 1.00 79.94 107 ALA A CA 1
ATOM 860 C C . ALA A 1 107 ? -9.524 6.587 2.714 1.00 79.94 107 ALA A C 1
ATOM 862 O O . ALA A 1 107 ? -8.789 6.507 1.732 1.00 79.94 107 ALA A O 1
ATOM 863 N N . VAL A 1 108 ? -9.443 7.614 3.569 1.00 77.81 108 VAL A N 1
ATOM 864 C CA . VAL A 1 108 ? -8.432 8.680 3.447 1.00 77.81 108 VAL A CA 1
ATOM 865 C C . VAL A 1 108 ? -7.025 8.101 3.571 1.00 77.81 108 VAL A C 1
ATOM 867 O O . VAL A 1 108 ? -6.153 8.439 2.767 1.00 77.81 108 VAL A O 1
ATOM 870 N N . VAL A 1 109 ? -6.817 7.189 4.524 1.00 74.12 109 VAL A N 1
ATOM 871 C CA . VAL A 1 109 ? -5.560 6.453 4.692 1.00 74.12 109 VAL A CA 1
ATOM 872 C C . VAL A 1 109 ? -5.231 5.699 3.406 1.00 74.12 109 VAL A C 1
ATOM 874 O O . VAL A 1 109 ? -4.198 5.944 2.785 1.00 74.12 109 VAL A O 1
ATOM 877 N N . PHE A 1 110 ? -6.146 4.840 2.962 1.00 78.50 110 PHE A N 1
ATOM 878 C CA . PHE A 1 110 ? -6.012 4.009 1.773 1.00 78.50 110 PHE A CA 1
ATOM 879 C C . PHE A 1 110 ? -5.651 4.833 0.532 1.00 78.50 110 PHE A C 1
ATOM 881 O O . PHE A 1 110 ? -4.679 4.526 -0.157 1.00 78.50 110 PHE A O 1
ATOM 888 N N . ILE A 1 111 ? -6.379 5.921 0.276 1.00 81.56 111 ILE A N 1
ATOM 889 C CA . ILE A 1 111 ? -6.138 6.794 -0.876 1.00 81.56 111 ILE A CA 1
ATOM 890 C C . ILE A 1 111 ? -4.765 7.461 -0.771 1.00 81.56 111 ILE A C 1
ATOM 892 O O . ILE A 1 111 ? -4.023 7.456 -1.752 1.00 81.56 111 ILE A O 1
ATOM 896 N N . SER A 1 112 ? -4.397 7.980 0.404 1.00 75.06 112 SER A N 1
ATOM 897 C CA . SER A 1 112 ? -3.111 8.661 0.628 1.00 75.06 112 SER A CA 1
ATOM 898 C C . SER A 1 112 ? -1.909 7.762 0.332 1.00 75.06 112 SER A C 1
ATOM 900 O O . SER A 1 112 ? -0.862 8.245 -0.092 1.00 75.06 112 SER A O 1
ATOM 902 N N . PHE A 1 113 ? -2.071 6.450 0.498 1.00 73.69 113 PHE A N 1
ATOM 903 C CA . PHE A 1 113 ? -1.069 5.453 0.140 1.00 73.69 113 PHE A CA 1
ATOM 904 C C . PHE A 1 113 ? -1.105 5.017 -1.312 1.00 73.69 113 PHE A C 1
ATOM 906 O O . PHE A 1 113 ? -0.061 4.861 -1.951 1.00 73.69 113 PHE A O 1
ATOM 913 N N . LEU A 1 114 ? -2.306 4.811 -1.843 1.00 77.81 114 LEU A N 1
ATOM 914 C CA . LEU A 1 114 ? -2.470 4.311 -3.194 1.00 77.81 114 LEU A CA 1
ATOM 915 C C . LEU A 1 114 ? -2.004 5.332 -4.230 1.00 77.81 114 LEU A C 1
ATOM 917 O O . LEU A 1 114 ? -1.436 4.955 -5.253 1.00 77.81 114 LEU A O 1
ATOM 921 N N . LEU A 1 115 ? -2.232 6.621 -3.973 1.00 80.88 115 LEU A N 1
ATOM 922 C CA . LEU A 1 115 ? -1.928 7.714 -4.895 1.00 80.88 115 LEU A CA 1
ATOM 923 C C . LEU A 1 115 ? -0.439 7.783 -5.282 1.00 80.88 115 LEU A C 1
ATOM 925 O O . LEU A 1 115 ? -0.152 7.711 -6.481 1.00 80.88 115 LEU A O 1
ATOM 929 N N . PRO A 1 116 ? 0.526 7.866 -4.340 1.00 75.12 116 PRO A N 1
ATOM 930 C CA . PRO A 1 116 ? 1.946 7.904 -4.684 1.00 75.12 116 PRO A CA 1
ATOM 931 C C . PRO A 1 116 ? 2.425 6.609 -5.350 1.00 75.12 116 PRO A C 1
ATOM 933 O O . PRO A 1 116 ? 3.212 6.678 -6.297 1.00 75.12 116 PRO A O 1
ATOM 936 N N . LEU A 1 117 ? 1.927 5.442 -4.922 1.00 75.12 117 LEU A N 1
ATOM 937 C CA . LEU A 1 117 ? 2.267 4.147 -5.527 1.00 75.12 117 LEU A CA 1
ATOM 938 C C . LEU A 1 117 ? 1.734 4.023 -6.962 1.00 75.12 117 LEU A C 1
ATOM 940 O O . LEU A 1 117 ? 2.452 3.579 -7.857 1.00 75.12 117 LEU A O 1
ATOM 944 N N . THR A 1 118 ? 0.503 4.470 -7.209 1.00 80.38 118 THR A N 1
ATOM 945 C CA . THR A 1 118 ? -0.132 4.445 -8.536 1.00 80.38 118 THR A CA 1
ATOM 946 C C . THR A 1 118 ? 0.522 5.455 -9.472 1.00 80.38 118 THR A C 1
ATOM 948 O O . THR A 1 118 ? 0.881 5.117 -10.601 1.00 80.38 118 THR A O 1
ATOM 951 N N . TYR A 1 119 ? 0.748 6.684 -9.000 1.00 82.12 119 TYR A N 1
ATOM 952 C CA . TYR A 1 119 ? 1.477 7.709 -9.748 1.00 82.12 119 TYR A CA 1
ATOM 953 C C . TYR A 1 119 ? 2.876 7.223 -10.136 1.00 82.12 119 TYR A C 1
ATOM 955 O O . TYR A 1 119 ? 3.308 7.387 -11.284 1.00 82.12 119 TYR A O 1
ATOM 963 N N . TYR A 1 120 ? 3.569 6.583 -9.191 1.00 73.88 120 TYR A N 1
ATOM 964 C CA . TYR A 1 120 ? 4.854 5.956 -9.440 1.00 73.88 120 TYR A CA 1
ATOM 965 C C . TYR A 1 120 ? 4.748 4.877 -10.513 1.00 73.88 120 TYR A C 1
ATOM 967 O O . TYR A 1 120 ? 5.476 4.950 -11.499 1.00 73.88 120 TYR A O 1
ATOM 975 N N . PHE A 1 121 ? 3.830 3.922 -10.356 1.00 79.25 121 PHE A N 1
ATOM 976 C CA . PHE A 1 121 ? 3.642 2.824 -11.298 1.00 79.25 121 PHE A CA 1
ATOM 977 C C . PHE A 1 121 ? 3.394 3.340 -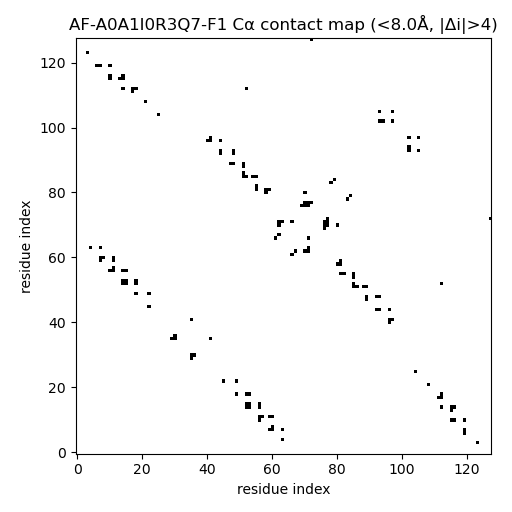12.722 1.00 79.25 121 PHE A C 1
ATOM 979 O O . PHE A 1 121 ? 4.063 2.913 -13.660 1.00 79.25 121 PHE A O 1
ATOM 986 N N . ILE A 1 122 ? 2.519 4.334 -12.892 1.00 81.88 122 ILE A N 1
ATOM 987 C CA . ILE A 1 122 ? 2.241 4.950 -14.198 1.00 81.88 122 ILE A CA 1
ATOM 988 C C . ILE A 1 122 ? 3.491 5.636 -14.764 1.00 81.88 122 ILE A C 1
ATOM 990 O O . ILE A 1 122 ? 3.861 5.415 -15.919 1.00 81.88 122 ILE A O 1
ATOM 994 N N . THR A 1 123 ? 4.161 6.467 -13.962 1.00 78.38 123 THR A N 1
ATOM 995 C CA . THR A 1 123 ? 5.372 7.194 -14.384 1.00 78.38 123 THR A CA 1
ATOM 996 C C . THR A 1 123 ? 6.496 6.236 -14.763 1.00 78.38 123 THR A C 1
ATOM 998 O O . THR A 1 123 ? 7.246 6.480 -15.706 1.00 78.38 123 THR A O 1
ATOM 1001 N N . TYR A 1 124 ? 6.599 5.139 -14.027 1.00 72.94 124 TYR A N 1
ATOM 1002 C CA . TYR A 1 124 ? 7.528 4.057 -14.265 1.00 72.94 124 TYR A CA 1
ATOM 1003 C C . TYR A 1 124 ? 7.237 3.344 -15.591 1.00 72.94 124 TYR A C 1
ATOM 1005 O O . TYR A 1 124 ? 8.138 3.223 -16.417 1.00 72.94 124 TYR A O 1
ATOM 1013 N N . ARG A 1 125 ? 5.979 2.956 -15.844 1.00 77.06 125 ARG A N 1
ATOM 1014 C CA . ARG A 1 125 ? 5.564 2.311 -17.101 1.00 77.06 125 ARG A CA 1
ATOM 1015 C C . ARG A 1 125 ? 5.825 3.175 -18.333 1.00 77.06 125 ARG A C 1
ATOM 1017 O O . ARG A 1 125 ? 6.128 2.625 -19.378 1.00 77.06 125 ARG A O 1
ATOM 1024 N N . LYS A 1 126 ? 5.755 4.505 -18.212 1.00 78.81 126 LYS A N 1
ATOM 1025 C CA . LYS A 1 126 ? 6.088 5.443 -19.302 1.00 78.81 126 LYS A CA 1
ATOM 1026 C C . LYS A 1 126 ? 7.589 5.535 -19.619 1.00 78.81 126 LYS A C 1
ATOM 1028 O O . LYS A 1 126 ? 7.949 6.157 -20.610 1.00 78.81 126 LYS A O 1
ATOM 1033 N N . ARG A 1 127 ? 8.461 5.027 -18.741 1.00 73.06 127 ARG A N 1
ATOM 1034 C CA . ARG A 1 127 ? 9.929 5.141 -18.847 1.00 73.06 127 ARG A CA 1
ATOM 1035 C C . ARG A 1 127 ? 10.636 3.805 -19.112 1.00 73.06 127 ARG A C 1
ATOM 1037 O O . ARG A 1 127 ? 11.863 3.815 -19.228 1.00 73.06 127 ARG A O 1
ATOM 1044 N N . LEU A 1 128 ? 9.894 2.697 -19.111 1.00 69.62 128 LEU A N 1
ATOM 1045 C CA . LEU A 1 128 ? 10.327 1.403 -19.647 1.00 69.62 128 LEU A CA 1
ATOM 1046 C C . LEU A 1 128 ? 10.178 1.412 -21.166 1.00 69.62 128 LEU A C 1
ATOM 1048 O O . LEU A 1 128 ? 11.080 0.841 -21.810 1.00 69.62 128 LEU A O 1
#

Foldseek 3Di:
DVVLLVLLVVLLVQLLVLLVVLLVVVVVVLVVDPVSVPDPLLVVLSVLLSVLSNQLSVLSVCCPVVVPVVCLVDLVSVCCSNDVVSPVSNVVSLVPPDDPVCNVSSVVSVCSSVVSSVVSSVVSVVVD

Mean predicted aligned error: 7.86 Å

Nearest PDB structures (foldseek):
  8vdo-assembly1_A  TM=6.479E-01  e=6.138E+00  Mus musculus
  1x91-assembly1_A  TM=4.107E-01  e=3.822E+00  Arabidopsis thaliana
  1i4l-assembly2_A-2  TM=2.325E-01  e=1.266E+00  Homo sapiens
  1i4d-assembly1_A  TM=2.517E-01  e=3.626E+00  Homo sapiens

Secondary structure (DSSP, 8-state):
-HHHHHHHHHHHHHHHHHHHHHHHHHHHHHHT-TTGGG-HHHHHHHHHHHHHHHHHHHHHHHHHHTT-HHHHH-HHHHHIIIIIHHHHHHHHHHHHHS-HHHHHHHHHHHHHHHHHHHHHHHHHHTT-

Radius of gyration: 15.95 Å; Cα contacts (8 Å, |Δi|>4): 84; chains: 1; bounding box: 39×21×44 Å